Protein AF-A0A1I2V5B6-F1 (afdb_monomer)

pLDDT: mean 73.7, std 13.99, range [32.34, 92.62]

Structure (mmCIF, N/CA/C/O backbone):
data_AF-A0A1I2V5B6-F1
#
_entry.id   AF-A0A1I2V5B6-F1
#
loop_
_atom_site.group_PDB
_atom_site.id
_atom_site.type_symbol
_atom_site.label_atom_id
_atom_site.label_alt_id
_atom_site.label_comp_id
_atom_site.label_asym_id
_atom_site.label_entity_id
_atom_site.label_seq_id
_atom_site.pdbx_PDB_ins_code
_atom_site.Cartn_x
_atom_site.Cartn_y
_atom_site.Cartn_z
_atom_site.occupancy
_atom_site.B_iso_or_equiv
_atom_site.auth_seq_id
_atom_site.auth_comp_id
_atom_site.auth_asym_id
_atom_site.auth_atom_id
_atom_site.pdbx_PDB_model_num
ATOM 1 N N . MET A 1 1 ? -15.985 -2.046 5.599 1.00 68.19 1 MET A N 1
ATOM 2 C CA . MET A 1 1 ? -15.472 -2.380 4.251 1.00 68.19 1 MET A CA 1
ATOM 3 C C . MET A 1 1 ? -14.144 -1.644 4.068 1.00 68.19 1 MET A C 1
ATOM 5 O O . MET A 1 1 ? -14.004 -0.581 4.666 1.00 68.19 1 MET A O 1
ATOM 9 N N . PHE A 1 2 ? -13.162 -2.195 3.344 1.00 71.00 2 PHE A N 1
ATOM 10 C CA . PHE A 1 2 ? -11.827 -1.577 3.186 1.00 71.00 2 PHE A CA 1
ATOM 11 C C . PHE A 1 2 ? -11.921 -0.115 2.702 1.00 71.00 2 PHE A C 1
ATOM 13 O O . PHE A 1 2 ? -11.406 0.788 3.361 1.00 71.00 2 PHE A O 1
ATOM 20 N N . GLU A 1 3 ? -12.722 0.121 1.658 1.00 69.12 3 GLU A N 1
ATOM 21 C CA . GLU A 1 3 ? -12.965 1.435 1.034 1.00 69.12 3 GLU A CA 1
ATOM 22 C C . GLU A 1 3 ? -13.616 2.478 1.949 1.00 69.12 3 GLU A C 1
ATOM 24 O O . GLU A 1 3 ? -13.518 3.673 1.714 1.00 69.12 3 GLU A O 1
ATOM 29 N N . THR A 1 4 ? -14.279 2.052 3.022 1.00 68.94 4 THR A N 1
ATOM 30 C CA . THR A 1 4 ? -14.951 2.982 3.946 1.00 68.94 4 THR A CA 1
ATOM 31 C C . THR A 1 4 ? -14.090 3.378 5.141 1.00 68.94 4 THR A C 1
ATOM 33 O O . THR A 1 4 ? -14.397 4.357 5.811 1.00 68.94 4 THR A O 1
ATOM 36 N N . ALA A 1 5 ? -13.065 2.584 5.464 1.00 74.25 5 ALA A N 1
ATOM 37 C CA . ALA A 1 5 ? -12.310 2.736 6.708 1.00 74.25 5 ALA A CA 1
ATOM 38 C C . ALA A 1 5 ? -10.942 3.390 6.506 1.00 74.25 5 ALA A C 1
ATOM 40 O O . ALA A 1 5 ? -10.462 4.069 7.411 1.00 74.25 5 ALA A O 1
ATOM 41 N N . HIS A 1 6 ? -10.314 3.156 5.351 1.00 82.06 6 HIS A N 1
ATOM 42 C CA . HIS A 1 6 ? -8.902 3.478 5.137 1.00 82.06 6 HIS A CA 1
ATOM 43 C C . HIS A 1 6 ? -8.628 4.207 3.836 1.00 82.06 6 HIS A C 1
ATOM 45 O O . HIS A 1 6 ? -7.510 4.164 3.334 1.00 82.06 6 HIS A O 1
ATOM 51 N N . VAL A 1 7 ? -9.653 4.805 3.241 1.00 80.00 7 VAL A N 1
ATOM 52 C CA . VAL A 1 7 ? -9.568 5.322 1.884 1.00 80.00 7 VAL A CA 1
ATOM 53 C C . VAL A 1 7 ? -10.157 6.717 1.833 1.00 80.00 7 VAL A C 1
ATOM 55 O O . VAL A 1 7 ? -11.274 6.956 2.290 1.00 80.00 7 VAL A O 1
ATOM 58 N N . ILE A 1 8 ? -9.387 7.626 1.248 1.00 80.44 8 ILE A N 1
ATOM 59 C CA . ILE A 1 8 ? -9.783 8.987 0.928 1.00 80.44 8 ILE A CA 1
ATOM 60 C C . ILE A 1 8 ? -10.104 9.000 -0.572 1.00 80.44 8 ILE A C 1
ATOM 62 O O . ILE A 1 8 ? -9.188 8.880 -1.387 1.00 80.44 8 ILE A O 1
ATOM 66 N N . PRO A 1 9 ? -11.385 9.082 -0.968 1.00 71.19 9 PRO A N 1
ATOM 67 C CA . PRO A 1 9 ? -11.745 9.164 -2.377 1.00 71.19 9 PRO A CA 1
ATOM 68 C C . PRO A 1 9 ? -11.347 10.532 -2.947 1.00 71.19 9 PRO A C 1
ATOM 70 O O . PRO A 1 9 ? -11.620 11.568 -2.332 1.00 71.19 9 PRO A O 1
ATOM 73 N N . ALA A 1 10 ? -10.742 10.543 -4.134 1.00 69.50 10 ALA A N 1
ATOM 74 C CA . ALA A 1 10 ? -10.492 11.751 -4.906 1.00 69.50 10 ALA A CA 1
ATOM 75 C C . ALA A 1 10 ? -11.592 11.967 -5.973 1.00 69.50 10 ALA A C 1
ATOM 77 O O . ALA A 1 10 ? -12.218 11.010 -6.440 1.00 69.50 10 ALA A O 1
ATOM 78 N N . PRO A 1 11 ? -11.869 13.225 -6.373 1.00 57.34 11 PRO A N 1
ATOM 79 C CA . PRO A 1 11 ? -12.952 13.547 -7.313 1.00 57.34 11 PRO A CA 1
ATOM 80 C C . PRO A 1 11 ? -12.803 12.957 -8.725 1.00 57.34 11 PRO A C 1
ATOM 82 O O . PRO A 1 11 ? -13.776 12.927 -9.474 1.00 57.34 11 PRO A O 1
ATOM 85 N N . ASP A 1 12 ? -11.601 12.529 -9.104 1.00 65.75 12 ASP A N 1
ATOM 86 C CA . ASP A 1 12 ? -11.255 11.943 -10.405 1.00 65.75 12 ASP A CA 1
ATOM 87 C C . ASP A 1 12 ? -11.438 10.411 -10.452 1.00 65.75 12 ASP A C 1
ATOM 89 O O . ASP A 1 12 ? -11.175 9.791 -11.482 1.00 65.75 12 ASP A O 1
ATOM 93 N N . GLY A 1 13 ? -11.909 9.799 -9.358 1.00 64.56 13 GLY A N 1
ATOM 94 C CA . GLY A 1 13 ? -12.048 8.347 -9.220 1.00 64.56 13 GLY A CA 1
ATOM 95 C C . GLY A 1 13 ? -10.778 7.645 -8.728 1.00 64.56 13 GLY A C 1
ATOM 96 O O . GLY A 1 13 ? -10.803 6.431 -8.505 1.00 64.56 13 GLY A O 1
ATOM 97 N N . THR A 1 14 ? -9.689 8.389 -8.516 1.00 69.50 14 THR A N 1
ATOM 98 C CA . THR A 1 14 ? -8.507 7.910 -7.798 1.00 69.50 14 THR A CA 1
ATOM 99 C C . THR A 1 14 ? -8.850 7.773 -6.316 1.00 69.50 14 THR A C 1
ATOM 101 O O . THR A 1 14 ? -9.618 8.555 -5.758 1.00 69.50 14 THR A O 1
ATOM 104 N N . HIS A 1 15 ? -8.317 6.750 -5.660 1.00 75.50 15 HIS A N 1
ATOM 105 C CA . HIS A 1 15 ? -8.517 6.535 -4.233 1.00 75.50 15 HIS A CA 1
ATOM 106 C C . HIS A 1 15 ? -7.160 6.540 -3.544 1.00 75.50 15 HIS A C 1
ATOM 108 O O . HIS A 1 15 ? -6.243 5.889 -4.027 1.00 75.50 15 HIS A O 1
ATOM 114 N N . SER A 1 16 ? -7.025 7.229 -2.414 1.00 82.31 16 SER A N 1
ATOM 115 C CA . SER A 1 16 ? -5.779 7.228 -1.644 1.00 82.31 16 SER A CA 1
ATOM 116 C C . SER A 1 16 ? -5.962 6.424 -0.364 1.00 82.31 16 SER A C 1
ATOM 118 O O . SER A 1 16 ? -6.918 6.644 0.377 1.00 82.31 16 SER A O 1
ATOM 120 N N . ILE A 1 17 ? -5.059 5.491 -0.070 1.00 85.31 17 ILE A N 1
ATOM 121 C CA . ILE A 1 17 ? -5.054 4.802 1.228 1.00 85.31 17 ILE A CA 1
ATOM 122 C C . ILE A 1 17 ? -4.584 5.776 2.312 1.00 85.31 17 ILE A C 1
ATOM 124 O O . ILE A 1 17 ? -3.504 6.335 2.184 1.00 85.31 17 ILE A O 1
ATOM 128 N N . ASP A 1 18 ? -5.321 5.912 3.411 1.00 88.44 18 ASP A N 1
ATOM 129 C CA . ASP A 1 18 ? -4.876 6.636 4.605 1.00 88.44 18 ASP A CA 1
ATOM 130 C C . ASP A 1 18 ? -4.076 5.705 5.532 1.00 88.44 18 ASP A C 1
ATOM 132 O O . ASP A 1 18 ? -4.632 4.835 6.216 1.00 88.44 18 ASP A O 1
ATOM 136 N N . PHE A 1 19 ? -2.756 5.897 5.591 1.00 89.31 19 PHE A N 1
ATOM 137 C CA . PHE A 1 19 ? -1.886 5.053 6.413 1.00 89.31 19 PHE A CA 1
ATOM 138 C C . PHE A 1 19 ? -2.101 5.220 7.905 1.00 89.31 19 PHE A C 1
ATOM 140 O O . PHE A 1 19 ? -1.945 4.242 8.634 1.00 89.31 19 PHE A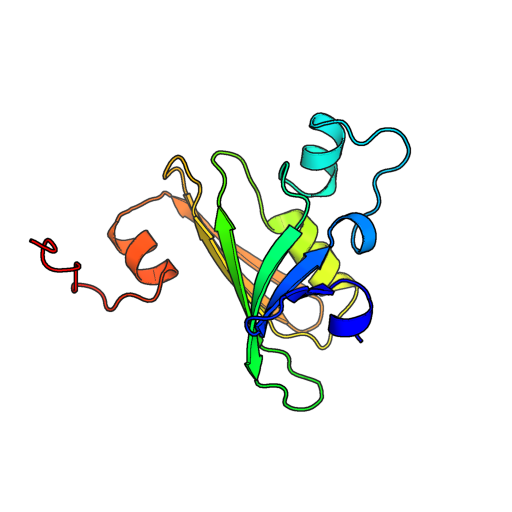 O 1
ATOM 147 N N . ALA A 1 20 ? -2.496 6.404 8.373 1.00 88.94 20 ALA A N 1
ATOM 148 C CA . ALA A 1 20 ? -2.719 6.635 9.795 1.00 88.94 20 ALA A CA 1
ATOM 149 C C . ALA A 1 20 ? -3.922 5.832 10.307 1.00 88.94 20 ALA A C 1
ATOM 151 O O . ALA A 1 20 ? -3.932 5.385 11.455 1.00 88.94 20 ALA A O 1
ATOM 152 N N . THR A 1 21 ? -4.915 5.592 9.447 1.00 89.31 21 THR A N 1
ATOM 153 C CA . THR A 1 21 ? -6.057 4.731 9.785 1.00 89.31 21 THR A CA 1
ATOM 154 C C . THR A 1 21 ? -5.713 3.236 9.722 1.00 89.31 21 THR A C 1
ATOM 156 O O . THR A 1 21 ? -6.298 2.433 10.459 1.00 89.31 21 THR A O 1
ATOM 159 N N . LEU A 1 22 ? -4.757 2.842 8.871 1.00 89.12 22 LEU A N 1
ATOM 160 C CA . LEU A 1 22 ? -4.244 1.473 8.815 1.00 89.12 22 LEU A CA 1
ATOM 161 C C . LEU A 1 22 ? -3.308 1.192 9.987 1.00 89.12 22 LEU A C 1
ATOM 163 O O . LEU A 1 22 ? -3.624 0.359 10.826 1.00 89.12 22 LEU A O 1
ATOM 167 N N . ILE A 1 23 ? -2.179 1.883 10.084 1.00 92.19 23 ILE A N 1
ATOM 168 C CA . ILE A 1 23 ? -1.177 1.686 11.131 1.00 92.19 23 ILE A CA 1
ATOM 169 C C . ILE A 1 23 ? -0.993 3.028 11.850 1.00 92.19 23 ILE A C 1
ATOM 171 O O . ILE A 1 23 ? -0.198 3.854 11.403 1.00 92.19 23 ILE A O 1
ATOM 175 N N . PRO A 1 24 ? -1.720 3.293 12.947 1.00 92.00 24 PRO A N 1
ATOM 176 C CA . PRO A 1 24 ? -1.547 4.535 13.686 1.00 92.00 24 PRO A CA 1
ATOM 177 C C . PRO A 1 24 ? -0.155 4.593 14.327 1.00 92.00 24 PRO A C 1
ATOM 179 O O . PRO A 1 24 ? 0.332 3.605 14.876 1.00 92.00 24 PRO A O 1
ATOM 182 N N . ILE A 1 25 ? 0.472 5.767 14.279 1.00 90.44 25 ILE A N 1
ATOM 183 C CA . ILE A 1 25 ? 1.716 6.057 14.999 1.00 90.44 25 ILE A CA 1
ATOM 184 C C . ILE A 1 25 ? 1.341 6.648 16.358 1.00 90.44 25 ILE A C 1
ATOM 186 O O . ILE A 1 25 ? 0.624 7.648 16.421 1.00 90.44 25 ILE A O 1
ATOM 190 N N . GLU A 1 26 ? 1.812 6.036 17.444 1.00 87.25 26 GLU A N 1
ATOM 191 C CA . GLU A 1 26 ? 1.617 6.567 18.793 1.00 87.25 26 GLU A CA 1
ATOM 192 C C . GLU A 1 26 ? 2.569 7.743 19.052 1.00 87.25 26 GLU A C 1
ATOM 194 O O . GLU A 1 26 ? 3.784 7.617 18.908 1.00 87.25 26 GLU A O 1
ATOM 199 N N . GLY A 1 27 ? 2.024 8.886 19.474 1.00 84.62 27 GLY A N 1
ATOM 200 C CA . GLY A 1 27 ? 2.814 10.082 19.771 1.00 84.62 27 GLY A CA 1
ATOM 201 C C . GLY A 1 27 ? 3.047 10.975 18.551 1.00 84.62 27 GLY A C 1
ATOM 202 O O . GLY A 1 27 ? 2.135 11.212 17.761 1.00 84.62 27 GLY A O 1
ATOM 203 N N . GLU A 1 28 ? 4.246 11.547 18.442 1.00 87.62 28 GLU A N 1
ATOM 204 C CA . GLU A 1 28 ? 4.587 12.482 17.367 1.00 87.62 28 GLU A CA 1
ATOM 205 C C . GLU A 1 28 ? 4.900 11.739 16.061 1.00 87.62 28 GLU A C 1
ATOM 207 O O . GLU A 1 28 ? 5.671 10.780 16.040 1.00 87.62 28 GLU A O 1
ATOM 212 N N . GLN A 1 29 ? 4.326 12.207 14.950 1.00 85.19 29 GLN A N 1
ATOM 213 C CA . GLN A 1 29 ? 4.591 11.672 13.613 1.00 85.19 29 GLN A CA 1
ATOM 214 C C . GLN A 1 29 ? 5.926 12.202 13.071 1.00 85.19 29 GLN A C 1
ATOM 216 O O . GLN A 1 29 ? 5.965 13.067 12.195 1.00 85.19 29 GLN A O 1
ATOM 221 N N . THR A 1 30 ? 7.034 11.690 13.608 1.00 90.62 30 THR A N 1
ATOM 222 C CA . THR A 1 30 ? 8.373 11.953 13.063 1.00 9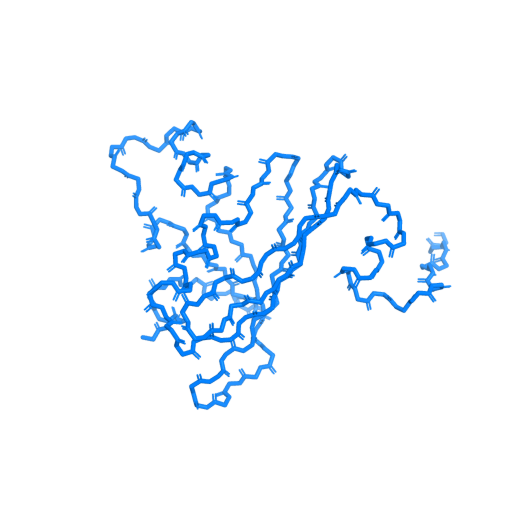0.62 30 THR A CA 1
ATOM 223 C C . THR A 1 30 ? 8.651 11.076 11.842 1.00 90.62 30 THR A C 1
ATOM 225 O O . THR A 1 30 ? 8.007 10.046 11.630 1.00 90.62 30 THR A O 1
ATOM 228 N N . TRP A 1 31 ? 9.648 11.445 11.035 1.00 86.19 31 TRP A N 1
ATOM 229 C CA . TRP A 1 31 ? 10.030 10.656 9.860 1.00 86.19 31 TRP A CA 1
ATOM 230 C C . TRP A 1 31 ? 10.483 9.244 10.232 1.00 86.19 31 TRP A C 1
ATOM 232 O O . TRP A 1 31 ? 10.113 8.289 9.556 1.00 86.19 31 TRP A O 1
ATOM 242 N N . GLU A 1 32 ? 11.241 9.092 11.316 1.00 88.69 32 GLU A N 1
ATOM 243 C CA . GLU A 1 32 ? 11.691 7.793 11.818 1.00 88.69 32 GLU A CA 1
ATOM 244 C C . GLU A 1 32 ? 10.505 6.899 12.182 1.00 88.69 32 GLU A C 1
ATOM 246 O O . GLU A 1 32 ? 10.496 5.718 11.833 1.00 88.69 32 GLU A O 1
ATOM 251 N N . ALA A 1 33 ? 9.482 7.469 12.828 1.00 89.06 33 ALA A N 1
ATOM 252 C CA . ALA A 1 33 ? 8.270 6.745 13.179 1.00 89.06 33 ALA A CA 1
ATOM 253 C C . ALA A 1 33 ? 7.477 6.320 11.932 1.00 89.06 33 ALA A C 1
ATOM 255 O O . ALA A 1 33 ? 7.020 5.181 11.858 1.00 89.06 33 ALA A O 1
ATOM 256 N N . MET A 1 34 ? 7.374 7.190 10.921 1.00 88.75 34 MET A N 1
ATOM 257 C CA . MET A 1 34 ? 6.710 6.875 9.648 1.00 88.75 34 MET A CA 1
ATOM 258 C C . MET A 1 34 ? 7.439 5.769 8.880 1.00 88.75 34 MET A C 1
ATOM 260 O O . MET A 1 34 ? 6.812 4.807 8.444 1.00 88.75 34 MET A O 1
ATOM 264 N N . TYR A 1 35 ? 8.768 5.836 8.768 1.00 86.25 35 TYR A N 1
ATOM 265 C CA . TYR A 1 35 ? 9.541 4.769 8.127 1.00 86.25 35 TYR A CA 1
ATOM 266 C C . TYR A 1 35 ? 9.444 3.445 8.889 1.00 86.25 35 TYR A C 1
ATOM 268 O O . TYR A 1 35 ? 9.317 2.399 8.258 1.00 86.25 35 TYR A O 1
ATOM 276 N N . ALA A 1 36 ? 9.461 3.473 10.224 1.00 88.12 36 ALA A N 1
ATOM 277 C CA . ALA A 1 36 ? 9.311 2.268 11.033 1.00 88.12 36 ALA A CA 1
ATOM 278 C C . ALA A 1 36 ? 7.912 1.639 10.901 1.00 88.12 36 ALA A C 1
ATOM 280 O O . ALA A 1 36 ? 7.801 0.418 10.803 1.00 88.12 36 ALA A O 1
ATOM 281 N N . ALA A 1 37 ? 6.855 2.457 10.886 1.00 90.88 37 ALA A N 1
ATOM 282 C CA . ALA A 1 37 ? 5.472 1.985 10.842 1.00 90.88 37 ALA A CA 1
ATOM 283 C C . ALA A 1 37 ? 5.007 1.619 9.425 1.00 90.88 37 ALA A C 1
ATOM 285 O O . ALA A 1 37 ? 4.354 0.597 9.223 1.00 90.88 37 ALA A O 1
ATOM 286 N N . TRP A 1 38 ? 5.323 2.457 8.439 1.00 90.00 38 TRP A N 1
ATOM 287 C CA . TRP A 1 38 ? 4.750 2.392 7.091 1.00 90.00 38 TRP A CA 1
ATOM 288 C C . TRP A 1 38 ? 5.767 2.004 6.024 1.00 90.00 38 TRP A C 1
ATOM 290 O O . TRP A 1 38 ? 5.382 1.721 4.894 1.00 90.00 38 TRP A O 1
ATOM 300 N N . GLY A 1 39 ? 7.062 1.999 6.351 1.00 86.44 39 GLY A N 1
ATOM 301 C CA . GLY A 1 39 ? 8.132 1.763 5.382 1.00 86.44 39 GLY A CA 1
ATOM 302 C C . GLY A 1 39 ? 8.408 2.962 4.476 1.00 86.44 39 GLY A C 1
ATOM 303 O O . GLY A 1 39 ? 9.267 2.879 3.605 1.00 86.44 39 GLY A O 1
ATOM 304 N N . CYS A 1 40 ? 7.712 4.086 4.647 1.00 85.44 40 CYS A N 1
ATOM 305 C CA . CYS A 1 40 ? 7.932 5.295 3.864 1.00 85.44 40 CYS A CA 1
ATOM 306 C C . CYS A 1 40 ? 7.495 6.550 4.629 1.00 85.44 40 CYS A C 1
ATOM 308 O O . CYS A 1 40 ? 6.860 6.474 5.676 1.00 85.44 40 CYS A O 1
ATOM 310 N N . ARG A 1 41 ? 7.806 7.718 4.061 1.00 83.56 41 ARG A N 1
ATOM 311 C CA . ARG A 1 41 ? 7.345 9.027 4.555 1.00 83.56 41 ARG A CA 1
ATOM 312 C C . ARG A 1 41 ? 6.031 9.509 3.925 1.00 83.56 41 ARG A C 1
ATOM 314 O O . ARG A 1 41 ? 5.656 10.657 4.138 1.00 83.56 41 ARG A O 1
ATOM 321 N N . SER A 1 42 ? 5.391 8.693 3.086 1.00 81.44 42 SER A N 1
ATOM 322 C CA . SER A 1 42 ? 4.101 9.061 2.499 1.00 81.44 42 SER A CA 1
ATOM 323 C C . SER A 1 42 ? 2.997 8.950 3.544 1.00 81.44 42 SER A C 1
ATOM 325 O O . SER A 1 42 ? 3.079 8.114 4.439 1.00 81.44 42 SER A O 1
ATOM 327 N N . LEU A 1 43 ? 1.962 9.777 3.417 1.00 80.38 43 LEU A N 1
ATOM 328 C CA . LEU A 1 43 ? 0.739 9.670 4.223 1.00 80.38 43 LEU A CA 1
ATOM 329 C C . LEU A 1 43 ? -0.270 8.685 3.612 1.00 80.38 43 LEU A C 1
ATOM 331 O O . LEU A 1 43 ? -1.220 8.277 4.278 1.00 80.38 43 LEU A O 1
ATOM 335 N N . GLY A 1 44 ? -0.050 8.307 2.352 1.00 81.88 44 GLY A N 1
ATOM 336 C CA . GLY A 1 44 ? -0.917 7.418 1.601 1.00 81.88 44 GLY A CA 1
ATOM 337 C C . GLY A 1 44 ? -0.376 7.072 0.221 1.00 81.88 44 GLY A C 1
ATOM 338 O O . GLY A 1 44 ? 0.606 7.666 -0.232 1.00 81.88 44 GLY A O 1
ATOM 339 N N . TRP A 1 45 ? -1.022 6.125 -0.454 1.00 79.81 45 TRP A N 1
ATOM 340 C 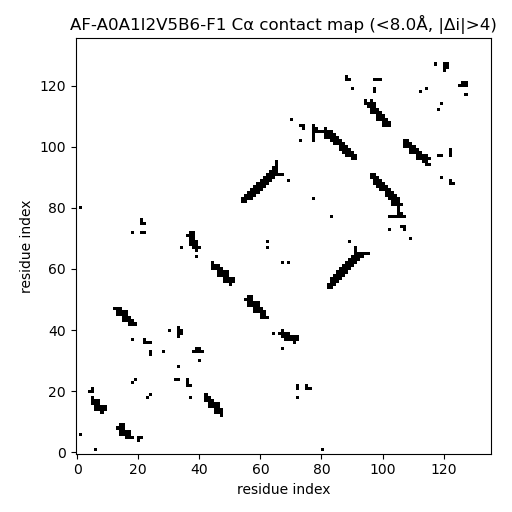CA . TRP A 1 45 ? -0.789 5.860 -1.876 1.00 79.81 45 TRP A CA 1
ATOM 341 C C . TRP A 1 45 ? -2.086 5.855 -2.645 1.00 79.81 45 TRP A C 1
ATOM 343 O O . TRP A 1 45 ? -3.097 5.335 -2.166 1.00 79.81 45 TRP A O 1
ATOM 353 N N . ASP A 1 46 ? -1.993 6.390 -3.852 1.00 75.38 46 ASP A N 1
ATOM 354 C CA . ASP A 1 46 ? -3.063 6.351 -4.822 1.00 75.38 46 ASP A CA 1
ATOM 355 C C . ASP A 1 46 ? -3.199 4.947 -5.404 1.00 75.38 46 ASP A C 1
ATOM 357 O O . ASP A 1 46 ? -2.224 4.215 -5.616 1.00 75.38 46 ASP A O 1
ATOM 361 N N . TYR A 1 47 ? -4.442 4.563 -5.643 1.00 73.75 47 TYR A N 1
ATOM 362 C CA . TYR A 1 47 ? -4.799 3.291 -6.225 1.00 73.75 47 TYR A CA 1
ATOM 363 C C . TYR A 1 47 ? -6.080 3.395 -7.031 1.00 73.75 47 TYR A C 1
ATOM 365 O O . TYR A 1 47 ? -6.879 4.329 -6.909 1.00 73.75 47 TYR A O 1
ATOM 373 N N . ARG A 1 48 ? -6.271 2.376 -7.861 1.00 68.62 48 ARG A N 1
ATOM 374 C CA . ARG A 1 48 ? -7.446 2.222 -8.706 1.00 68.62 48 ARG A CA 1
ATOM 375 C C . ARG A 1 48 ? -8.069 0.856 -8.487 1.00 68.62 48 ARG A C 1
ATOM 377 O O . ARG A 1 48 ? -7.351 -0.142 -8.478 1.00 68.62 48 ARG A O 1
ATOM 384 N N . VAL A 1 49 ? -9.392 0.840 -8.354 1.00 68.81 49 VAL A N 1
ATOM 385 C CA . VAL A 1 49 ? -10.213 -0.375 -8.321 1.00 68.81 49 VAL A CA 1
ATOM 386 C C . VAL A 1 49 ? -10.460 -0.837 -9.752 1.00 68.81 49 VAL A C 1
ATOM 388 O O . VAL A 1 49 ? -10.917 -0.052 -10.583 1.00 68.81 49 VAL A O 1
ATOM 391 N N . VAL A 1 50 ? -10.126 -2.087 -10.057 1.00 66.38 50 VAL A N 1
ATOM 392 C CA . VAL A 1 50 ? -10.271 -2.672 -11.401 1.00 66.38 50 VAL A CA 1
ATOM 393 C C . VAL A 1 50 ? -11.552 -3.509 -11.513 1.00 66.38 50 VAL A C 1
ATOM 395 O O . VAL A 1 50 ? -12.120 -3.625 -12.596 1.00 66.38 50 VAL A O 1
ATOM 398 N N . SER A 1 51 ? -12.044 -4.050 -10.394 1.00 66.56 51 SER A N 1
ATOM 399 C CA . SER A 1 51 ? -13.274 -4.843 -10.311 1.00 66.56 51 SER A CA 1
ATOM 400 C C . SER A 1 51 ? -13.878 -4.746 -8.907 1.00 66.56 51 SER A C 1
ATOM 402 O O . SER A 1 51 ? -13.144 -4.827 -7.922 1.00 66.56 51 SER A O 1
ATOM 404 N N . ASP A 1 52 ? -15.203 -4.602 -8.832 1.00 59.56 52 ASP A N 1
ATOM 405 C CA . ASP A 1 52 ? -16.010 -4.442 -7.612 1.00 59.56 52 ASP A CA 1
ATOM 406 C C . ASP A 1 52 ? -16.904 -5.660 -7.310 1.00 59.56 52 ASP A C 1
ATOM 408 O O . ASP A 1 52 ? -17.848 -5.572 -6.520 1.00 59.56 52 ASP A O 1
ATOM 412 N N . VAL A 1 53 ? -16.626 -6.812 -7.933 1.00 58.62 53 VAL A N 1
ATOM 413 C CA . VAL A 1 53 ? -17.372 -8.051 -7.674 1.00 58.62 53 VAL A CA 1
ATOM 414 C C . VAL A 1 53 ? -17.356 -8.327 -6.175 1.00 58.62 53 VAL A C 1
ATOM 416 O O . VAL A 1 53 ? -16.290 -8.425 -5.572 1.00 58.62 53 VAL A O 1
ATOM 419 N N . SER A 1 54 ? -18.549 -8.442 -5.586 1.00 53.09 54 SER A N 1
ATOM 420 C CA . SER A 1 54 ? -18.759 -8.611 -4.148 1.00 53.09 54 SER A CA 1
ATOM 421 C C . SER A 1 54 ? -17.770 -9.628 -3.574 1.00 53.09 54 SER A C 1
ATOM 423 O O . SER A 1 54 ? -17.842 -10.806 -3.917 1.00 53.09 54 SER A O 1
ATOM 425 N N . ASP A 1 55 ? -16.855 -9.128 -2.739 1.00 52.81 55 ASP A N 1
ATOM 426 C CA . ASP A 1 55 ? -15.787 -9.837 -2.017 1.00 52.81 55 ASP A CA 1
ATOM 427 C C . ASP A 1 55 ? -14.409 -9.954 -2.698 1.00 52.81 55 ASP A C 1
ATOM 429 O O . ASP A 1 55 ? -13.473 -10.378 -2.025 1.00 52.81 55 ASP A O 1
ATOM 433 N N . VAL A 1 56 ? -14.225 -9.519 -3.952 1.00 57.59 56 VAL A N 1
ATOM 434 C CA . VAL A 1 56 ? -12.922 -9.506 -4.649 1.00 57.59 56 VAL A CA 1
ATOM 435 C C . VAL A 1 56 ? -12.622 -8.102 -5.168 1.00 57.59 56 VAL A C 1
ATOM 437 O O . VAL A 1 56 ? -13.117 -7.688 -6.213 1.00 57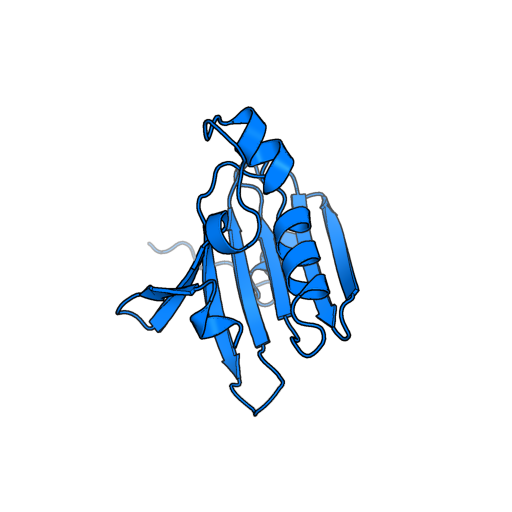.59 56 VAL A O 1
ATOM 440 N N . PHE A 1 57 ? -11.773 -7.385 -4.436 1.00 60.53 57 PHE A N 1
ATOM 441 C CA . PHE A 1 57 ? -11.316 -6.053 -4.818 1.00 60.53 57 PHE A CA 1
ATOM 442 C C . PHE A 1 57 ? -9.926 -6.131 -5.424 1.00 60.53 57 PHE A C 1
ATOM 444 O O . PHE A 1 57 ? -8.967 -6.334 -4.683 1.00 60.53 57 PHE A O 1
ATOM 451 N N . GLU A 1 58 ? -9.826 -5.934 -6.736 1.00 62.97 58 GLU A N 1
ATOM 452 C CA . GLU A 1 58 ? -8.540 -5.811 -7.417 1.00 62.97 58 GLU A CA 1
ATOM 453 C C . GLU A 1 58 ? -8.099 -4.351 -7.412 1.00 62.97 58 GLU A C 1
ATOM 455 O O . GLU A 1 58 ? -8.688 -3.503 -8.082 1.00 62.97 58 GLU A O 1
ATOM 460 N N . PHE A 1 59 ? -7.058 -4.058 -6.641 1.00 66.88 59 PHE A N 1
ATOM 461 C CA . PHE A 1 59 ? -6.402 -2.757 -6.659 1.00 66.88 59 PHE A CA 1
ATOM 462 C C . PHE A 1 59 ? -5.099 -2.853 -7.440 1.00 66.88 59 PHE A C 1
ATOM 464 O O . PHE A 1 59 ? -4.450 -3.894 -7.408 1.00 66.88 59 PHE A O 1
ATOM 471 N N . THR A 1 60 ? -4.712 -1.771 -8.115 1.00 65.69 60 THR A N 1
ATOM 472 C CA . THR A 1 60 ? -3.338 -1.551 -8.588 1.00 65.69 60 THR A CA 1
ATOM 473 C C . THR A 1 60 ? -2.797 -0.293 -7.925 1.00 65.69 60 THR A C 1
ATOM 475 O O . THR A 1 60 ? -3.418 0.766 -8.028 1.00 65.69 60 THR A O 1
ATOM 478 N N . PHE A 1 61 ? -1.653 -0.425 -7.258 1.00 66.94 61 PHE A N 1
ATOM 479 C CA . PHE A 1 61 ? -0.945 0.668 -6.593 1.00 66.94 61 PHE A CA 1
ATOM 480 C C . PHE A 1 61 ? 0.290 1.052 -7.386 1.00 66.94 61 PHE A C 1
ATOM 482 O O . PHE A 1 61 ? 0.932 0.182 -7.979 1.00 66.94 61 PHE A O 1
ATOM 489 N N . GLU A 1 62 ? 0.638 2.330 -7.310 1.00 65.81 62 GLU A N 1
ATOM 490 C CA . GLU A 1 62 ? 1.934 2.842 -7.719 1.00 65.81 62 GLU A CA 1
ATOM 491 C C . GLU A 1 62 ? 2.606 3.469 -6.498 1.00 65.81 62 GLU A C 1
ATOM 493 O O . GLU A 1 62 ? 2.096 4.409 -5.890 1.00 65.81 62 GLU A O 1
ATOM 498 N N . VAL A 1 63 ? 3.748 2.910 -6.104 1.00 65.44 63 VAL A N 1
ATOM 499 C CA . VAL A 1 63 ? 4.513 3.390 -4.952 1.00 65.44 63 VAL A CA 1
ATOM 500 C C . VAL A 1 63 ? 5.816 3.986 -5.447 1.00 65.44 63 VAL A C 1
ATOM 502 O O . VAL A 1 63 ? 6.654 3.252 -5.966 1.00 65.44 63 VAL A O 1
ATOM 505 N N . LYS A 1 64 ? 5.962 5.299 -5.250 1.00 64.00 64 LYS A N 1
ATOM 506 C CA . LYS A 1 64 ? 7.136 6.109 -5.592 1.00 64.00 64 LYS A CA 1
ATOM 507 C C . LYS A 1 64 ? 7.916 6.501 -4.334 1.00 64.00 64 LYS A C 1
ATOM 509 O O . LYS A 1 64 ? 7.325 6.851 -3.307 1.00 64.00 64 LYS A O 1
ATOM 514 N N . GLY A 1 65 ? 9.243 6.400 -4.390 1.00 64.06 65 GLY A N 1
ATOM 515 C CA . GLY A 1 65 ? 10.130 6.794 -3.289 1.00 64.06 65 GLY A CA 1
ATOM 516 C C . GLY A 1 65 ? 11.463 6.048 -3.230 1.00 64.06 65 GLY A C 1
ATOM 517 O O . GLY A 1 65 ? 11.488 4.827 -3.116 1.00 64.06 65 GLY A O 1
ATOM 518 N N . THR A 1 66 ? 12.577 6.791 -3.206 1.00 64.44 66 THR A N 1
ATOM 519 C CA . THR A 1 66 ? 13.967 6.277 -3.166 1.00 64.44 66 THR A CA 1
ATOM 520 C C . THR A 1 66 ? 14.197 5.154 -2.144 1.00 64.44 66 THR A C 1
ATOM 522 O O . THR A 1 66 ? 14.818 4.148 -2.470 1.00 64.44 66 THR A O 1
ATOM 525 N N . ASN A 1 67 ? 13.649 5.304 -0.933 1.00 69.19 67 ASN A N 1
ATOM 526 C CA . ASN A 1 67 ? 13.784 4.353 0.181 1.00 69.19 67 ASN A CA 1
ATOM 527 C C . ASN A 1 67 ? 12.427 3.878 0.721 1.00 69.19 67 ASN A C 1
ATOM 529 O O . ASN A 1 67 ? 12.345 3.414 1.858 1.00 69.19 67 ASN A O 1
ATOM 533 N N . ALA A 1 68 ? 11.344 4.086 -0.031 1.00 72.62 68 ALA A N 1
ATOM 534 C CA . ALA A 1 68 ? 10.037 3.609 0.396 1.00 72.62 68 ALA A CA 1
ATOM 535 C C . ALA A 1 68 ? 10.030 2.075 0.382 1.00 72.62 68 ALA A C 1
ATOM 537 O O . ALA A 1 68 ? 10.749 1.465 -0.397 1.00 72.62 68 ALA A O 1
ATOM 538 N N . SER A 1 69 ? 9.212 1.448 1.216 1.00 80.44 69 SER A N 1
ATOM 539 C CA . SER A 1 69 ? 8.850 0.039 1.120 1.00 80.44 69 SER A CA 1
ATOM 540 C C . SER A 1 69 ? 7.349 -0.072 1.294 1.00 80.44 69 SER A C 1
ATOM 542 O O . SER A 1 69 ? 6.807 0.375 2.302 1.00 80.44 69 SER A O 1
ATOM 544 N N . ALA A 1 70 ? 6.677 -0.695 0.325 1.00 81.06 70 ALA A N 1
ATOM 545 C CA . ALA A 1 70 ? 5.240 -0.929 0.413 1.00 81.06 70 ALA A CA 1
ATOM 546 C C . ALA A 1 70 ? 4.853 -2.031 1.408 1.00 81.06 70 ALA A C 1
ATOM 548 O O . ALA A 1 70 ? 3.692 -2.169 1.798 1.00 81.06 70 ALA A O 1
ATOM 549 N N . LYS A 1 71 ? 5.837 -2.828 1.831 1.00 87.75 71 LYS A N 1
ATOM 550 C CA . LYS A 1 71 ? 5.630 -4.085 2.542 1.00 87.75 71 LYS A CA 1
ATOM 551 C C . LYS A 1 71 ? 4.857 -3.947 3.863 1.00 87.75 71 LYS A C 1
ATOM 553 O O . LYS A 1 71 ? 3.957 -4.763 4.053 1.00 87.75 71 LYS A O 1
ATOM 558 N N . PRO A 1 72 ? 5.127 -2.971 4.758 1.00 90.56 72 PRO A N 1
ATOM 559 C CA . PRO A 1 72 ? 4.404 -2.875 6.031 1.00 90.56 72 PRO A CA 1
ATOM 560 C C . PRO A 1 72 ? 2.908 -2.604 5.842 1.00 90.56 72 PRO A C 1
ATOM 562 O O . PRO A 1 72 ? 2.073 -3.299 6.420 1.00 90.56 72 PRO A O 1
ATOM 565 N N . ILE A 1 73 ? 2.570 -1.651 4.970 1.00 89.62 73 ILE A N 1
ATOM 566 C CA . ILE A 1 73 ? 1.183 -1.299 4.650 1.00 89.62 73 ILE A CA 1
ATOM 567 C C . ILE A 1 73 ? 0.464 -2.475 3.986 1.00 89.62 73 ILE A C 1
ATOM 569 O O . ILE A 1 73 ? -0.615 -2.863 4.430 1.00 89.62 73 ILE A O 1
ATOM 573 N N . LEU A 1 74 ? 1.073 -3.092 2.970 1.00 88.06 74 LEU A N 1
ATOM 574 C CA . LEU A 1 74 ? 0.474 -4.226 2.261 1.00 88.06 74 LEU A CA 1
ATOM 575 C C . LEU A 1 74 ? 0.272 -5.444 3.175 1.00 88.06 74 LEU A C 1
ATOM 577 O O . LEU A 1 74 ? -0.749 -6.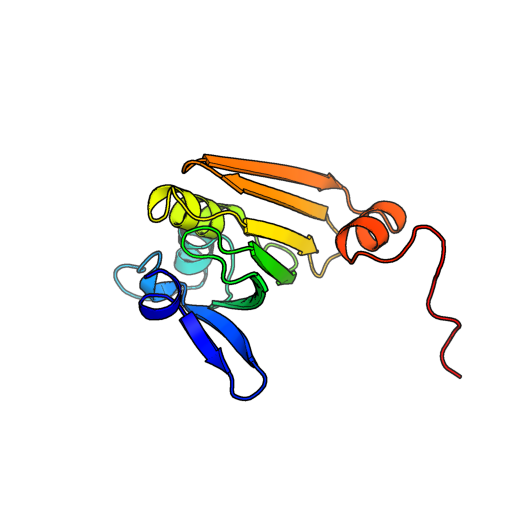124 3.077 1.00 88.06 74 LEU A O 1
ATOM 581 N N . ALA A 1 75 ? 1.206 -5.701 4.095 1.00 90.81 75 ALA A N 1
ATOM 582 C CA . ALA A 1 75 ? 1.075 -6.778 5.072 1.00 90.81 75 ALA A CA 1
ATOM 583 C C . ALA A 1 75 ? -0.079 -6.517 6.051 1.00 90.81 75 ALA A C 1
ATOM 585 O O . ALA A 1 75 ? -0.835 -7.435 6.371 1.00 90.81 75 ALA A O 1
ATOM 586 N N . GLU A 1 76 ? -0.258 -5.270 6.495 1.00 92.62 76 GLU A N 1
ATOM 587 C CA . GLU A 1 76 ? -1.373 -4.913 7.374 1.00 92.62 76 GLU A CA 1
ATOM 588 C C . GLU A 1 76 ? -2.728 -5.002 6.658 1.00 92.62 76 GLU A C 1
ATOM 590 O O . GLU A 1 76 ? -3.704 -5.474 7.248 1.00 92.62 76 GLU A O 1
ATOM 595 N N . ILE A 1 77 ? -2.792 -4.614 5.380 1.00 88.06 77 ILE A N 1
ATOM 596 C CA . ILE A 1 77 ? -3.993 -4.781 4.550 1.00 88.06 77 ILE A CA 1
ATOM 597 C C . ILE A 1 77 ? -4.352 -6.263 4.441 1.00 88.06 77 ILE A C 1
ATOM 599 O O . ILE A 1 77 ? -5.488 -6.626 4.748 1.00 88.06 77 ILE A O 1
ATOM 603 N N . ALA A 1 78 ? -3.387 -7.121 4.088 1.00 89.31 78 ALA A N 1
ATOM 604 C CA . ALA A 1 78 ? -3.595 -8.566 4.013 1.00 89.31 78 ALA A CA 1
ATOM 605 C C . ALA A 1 78 ? -4.140 -9.122 5.339 1.00 89.31 78 ALA A C 1
ATOM 607 O O . ALA A 1 78 ? -5.169 -9.795 5.366 1.00 89.31 78 ALA A O 1
ATOM 608 N N . ARG A 1 79 ? -3.518 -8.752 6.466 1.00 91.38 79 ARG A N 1
ATOM 609 C CA . ARG A 1 79 ? -3.911 -9.219 7.801 1.00 91.38 79 ARG A CA 1
ATOM 610 C C . ARG A 1 79 ? -5.334 -8.808 8.194 1.00 91.38 79 ARG A C 1
ATOM 612 O O . ARG A 1 79 ? -6.040 -9.591 8.827 1.00 91.38 79 ARG A O 1
ATOM 619 N N . ARG A 1 80 ? -5.745 -7.571 7.892 1.00 88.75 80 ARG A N 1
ATOM 620 C CA . ARG A 1 80 ? -7.069 -7.040 8.274 1.00 88.75 80 ARG A CA 1
ATOM 621 C C . ARG A 1 80 ? -8.188 -7.471 7.332 1.00 88.75 80 ARG A C 1
ATOM 623 O O . ARG A 1 80 ? -9.335 -7.551 7.767 1.00 88.75 80 ARG A O 1
ATOM 630 N N . TYR A 1 81 ? -7.861 -7.736 6.070 1.00 86.06 81 TYR A N 1
ATOM 631 C CA . TYR A 1 81 ? -8.828 -7.957 5.000 1.00 86.06 81 TYR A CA 1
ATOM 632 C C . TYR A 1 81 ? -8.516 -9.253 4.239 1.00 86.06 81 TYR A C 1
ATOM 634 O O . TYR A 1 81 ? -8.078 -9.206 3.094 1.00 86.06 81 TYR A O 1
ATOM 642 N N . PRO A 1 82 ? -8.763 -10.434 4.835 1.00 83.31 82 PRO A N 1
ATOM 643 C CA . PRO A 1 82 ? -8.364 -11.710 4.239 1.00 83.31 82 PRO A CA 1
ATOM 644 C C . PRO A 1 82 ? -9.106 -12.071 2.942 1.00 83.31 82 PRO A C 1
ATOM 646 O O . PRO A 1 82 ? -8.628 -12.918 2.191 1.00 83.31 82 PRO A O 1
ATOM 649 N N . SER A 1 83 ? -10.254 -11.445 2.666 1.00 77.06 83 SER A N 1
ATOM 650 C CA . SER A 1 83 ? -10.990 -11.602 1.404 1.00 77.06 83 SER A CA 1
ATOM 651 C C . SER A 1 83 ? -10.463 -10.717 0.268 1.00 77.06 83 SER A C 1
ATOM 653 O O . SER A 1 83 ? -10.833 -10.919 -0.880 1.00 77.06 83 SER A O 1
ATOM 655 N N . LEU A 1 84 ? -9.607 -9.738 0.562 1.00 77.44 84 LEU A N 1
ATOM 656 C CA . LEU A 1 84 ? -9.108 -8.772 -0.414 1.00 77.44 84 LEU A CA 1
ATOM 657 C C . LEU A 1 84 ? -8.072 -9.420 -1.342 1.00 77.44 84 LEU A C 1
ATOM 659 O O . LEU A 1 84 ? -7.194 -10.149 -0.874 1.00 77.44 84 LEU A O 1
ATOM 663 N N . VAL A 1 85 ? -8.165 -9.128 -2.645 1.00 74.12 85 VAL A N 1
ATOM 664 C CA . VAL A 1 85 ? -7.236 -9.635 -3.664 1.00 74.12 85 VAL A CA 1
ATOM 665 C C . VAL A 1 85 ? -6.559 -8.487 -4.400 1.00 74.12 85 VAL A C 1
ATOM 667 O O . VAL A 1 85 ? -7.056 -8.021 -5.410 1.00 74.12 85 VAL A O 1
ATOM 670 N N . ALA A 1 86 ? -5.406 -8.025 -3.929 1.00 73.12 86 ALA A N 1
ATOM 671 C CA . ALA A 1 86 ? -4.713 -6.898 -4.556 1.00 73.12 86 ALA A CA 1
ATOM 672 C C . ALA A 1 86 ? -3.519 -7.351 -5.386 1.00 73.12 86 ALA A C 1
ATOM 674 O O . ALA A 1 86 ? -2.790 -8.241 -4.957 1.00 73.12 86 ALA A O 1
ATOM 675 N N . ALA A 1 87 ? -3.258 -6.659 -6.495 1.00 71.31 87 ALA A N 1
ATOM 676 C CA . ALA A 1 87 ? -1.964 -6.666 -7.161 1.00 71.31 87 ALA A CA 1
ATOM 677 C C . ALA A 1 87 ? -1.271 -5.319 -6.917 1.00 71.31 87 ALA A C 1
ATOM 679 O O . ALA A 1 87 ? -1.905 -4.281 -6.753 1.00 71.31 87 ALA A O 1
ATOM 680 N N . PHE A 1 88 ? 0.052 -5.289 -6.871 1.00 73.69 88 PHE A N 1
ATOM 681 C CA . PHE A 1 88 ? 0.748 -4.011 -6.744 1.00 73.69 88 PHE A CA 1
ATOM 682 C C . PHE A 1 88 ? 2.038 -3.994 -7.534 1.00 73.69 88 PHE A C 1
ATOM 684 O O . PHE A 1 88 ? 2.628 -5.031 -7.861 1.00 73.69 88 PHE A O 1
ATOM 691 N N . ARG A 1 89 ? 2.439 -2.767 -7.842 1.00 70.94 89 ARG A N 1
ATOM 692 C CA . ARG A 1 89 ? 3.635 -2.406 -8.578 1.00 70.94 89 ARG A CA 1
ATOM 693 C C . ARG A 1 89 ? 4.288 -1.256 -7.825 1.00 70.94 89 ARG A C 1
ATOM 695 O O . ARG A 1 89 ? 3.625 -0.359 -7.312 1.00 70.94 89 ARG A O 1
ATOM 702 N N . MET A 1 90 ? 5.596 -1.316 -7.686 1.00 71.94 90 MET A N 1
ATOM 703 C CA . MET A 1 90 ? 6.347 -0.323 -6.935 1.00 71.94 90 MET A CA 1
ATOM 704 C C . MET A 1 90 ? 7.636 -0.033 -7.668 1.00 71.94 90 MET A C 1
ATOM 706 O O . MET A 1 90 ? 8.319 -0.971 -8.077 1.00 71.94 90 MET A O 1
ATOM 710 N N . VAL A 1 91 ? 7.974 1.248 -7.778 1.00 66.25 91 VAL A N 1
ATOM 711 C CA . VAL A 1 91 ? 9.226 1.707 -8.368 1.00 66.25 91 VAL A CA 1
ATOM 712 C C . VAL A 1 91 ? 9.847 2.728 -7.427 1.00 66.25 91 VAL A C 1
ATOM 714 O O . VAL A 1 91 ? 9.240 3.735 -7.076 1.00 66.25 91 VAL A O 1
ATOM 717 N N . SER A 1 92 ? 11.081 2.470 -7.005 1.00 66.50 92 SER A N 1
ATOM 718 C CA . SER A 1 92 ? 11.844 3.462 -6.251 1.00 66.50 92 SER A CA 1
ATOM 719 C C . SER A 1 92 ? 12.197 4.662 -7.141 1.00 66.50 92 SER A C 1
ATOM 721 O O . SER A 1 92 ? 12.666 4.474 -8.259 1.00 66.50 92 SER A O 1
ATOM 723 N N . ASP A 1 93 ? 12.060 5.891 -6.627 1.00 65.81 93 ASP A N 1
ATOM 724 C CA . ASP A 1 93 ? 12.437 7.125 -7.351 1.00 65.81 93 ASP A CA 1
ATOM 725 C C . ASP A 1 93 ? 13.929 7.176 -7.703 1.00 65.81 93 ASP A C 1
ATOM 727 O O . ASP A 1 93 ? 14.345 7.953 -8.555 1.00 65.81 93 ASP A O 1
ATOM 731 N N . SER A 1 94 ? 14.759 6.394 -7.007 1.00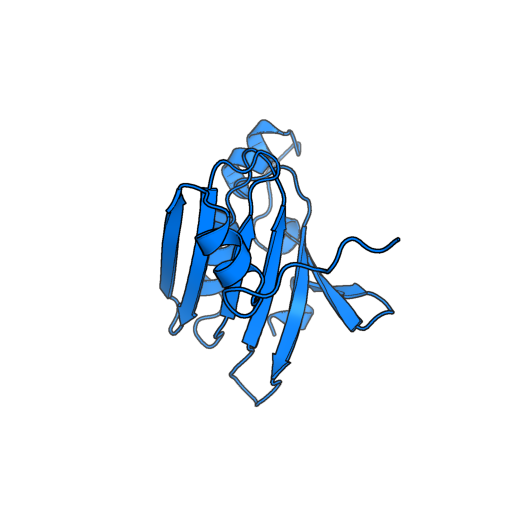 63.38 94 SER A N 1
ATOM 732 C CA . SER A 1 94 ? 16.182 6.281 -7.325 1.00 63.38 94 SER A CA 1
ATOM 733 C C . SER A 1 94 ? 16.484 5.144 -8.291 1.00 63.38 94 SER A C 1
ATOM 735 O O . SER A 1 94 ? 17.652 4.785 -8.410 1.00 63.38 94 SER A O 1
ATOM 737 N N . GLU A 1 95 ? 15.456 4.515 -8.872 1.00 65.69 95 GLU A N 1
ATOM 738 C CA . GLU A 1 95 ? 15.606 3.374 -9.776 1.00 65.69 95 GLU A CA 1
ATOM 739 C C . GLU A 1 95 ? 16.472 2.268 -9.146 1.00 65.69 95 GLU A C 1
ATOM 741 O O . GLU A 1 95 ? 17.315 1.651 -9.783 1.00 65.69 95 GLU A O 1
ATOM 746 N N . GLY A 1 96 ? 16.328 2.048 -7.833 1.00 64.75 96 GLY A N 1
ATOM 747 C CA . GLY A 1 96 ? 17.134 1.056 -7.109 1.00 64.75 96 GLY A CA 1
ATOM 748 C C . GLY A 1 96 ? 16.558 -0.356 -7.206 1.00 64.75 96 GLY A C 1
ATOM 749 O O . GLY A 1 96 ? 17.287 -1.346 -7.278 1.00 64.75 96 GLY A O 1
ATOM 750 N N . PHE A 1 97 ? 15.230 -0.450 -7.221 1.00 70.69 97 PHE A N 1
ATOM 751 C CA . PHE A 1 97 ? 14.484 -1.697 -7.319 1.00 70.69 97 PHE A CA 1
ATOM 752 C C . PHE A 1 97 ? 13.063 -1.429 -7.810 1.00 70.69 97 PHE A C 1
ATOM 754 O O . PHE A 1 97 ? 12.566 -0.298 -7.756 1.00 70.69 97 PHE A O 1
ATOM 761 N N . ALA A 1 98 ? 12.401 -2.501 -8.226 1.00 72.38 98 ALA A N 1
ATOM 762 C CA . ALA A 1 98 ? 10.960 -2.525 -8.364 1.00 72.38 98 ALA A CA 1
ATOM 763 C C . ALA A 1 98 ? 10.396 -3.785 -7.705 1.00 72.38 98 ALA A C 1
ATOM 765 O O . ALA A 1 98 ? 11.071 -4.812 -7.596 1.00 72.38 98 ALA A O 1
ATOM 766 N N . ALA A 1 99 ? 9.160 -3.694 -7.227 1.00 76.06 99 ALA A N 1
ATOM 767 C CA . ALA A 1 99 ? 8.499 -4.801 -6.556 1.00 76.06 99 ALA A CA 1
ATOM 768 C C . ALA A 1 99 ? 7.132 -5.073 -7.167 1.00 76.06 99 ALA A C 1
ATOM 770 O O . ALA A 1 99 ? 6.422 -4.162 -7.600 1.00 76.06 99 ALA A O 1
ATOM 771 N N . THR A 1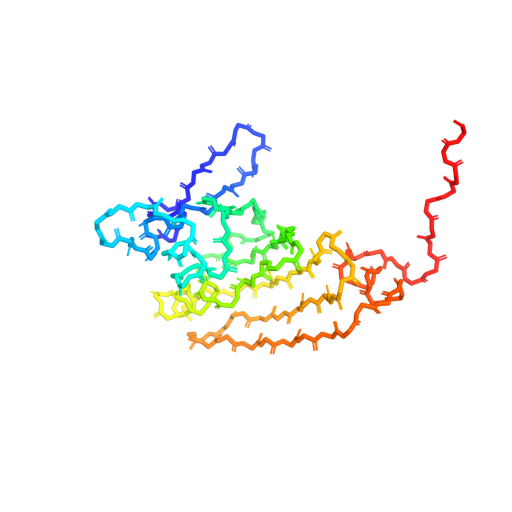 100 ? 6.763 -6.347 -7.162 1.00 78.12 100 THR A N 1
ATOM 772 C CA . THR A 1 100 ? 5.415 -6.792 -7.484 1.00 78.12 100 THR A CA 1
ATOM 773 C C . THR A 1 100 ? 4.962 -7.831 -6.476 1.00 78.12 100 THR A C 1
ATOM 775 O O . THR A 1 100 ? 5.768 -8.478 -5.798 1.00 78.12 100 THR A O 1
ATOM 778 N N . GLY A 1 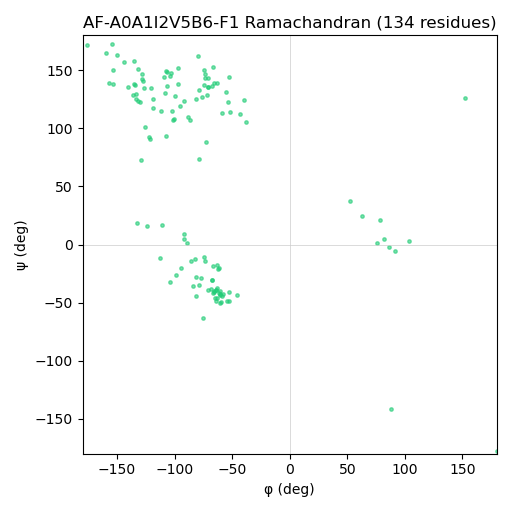101 ? 3.657 -7.993 -6.361 1.00 80.00 101 GLY A N 1
ATOM 779 C CA . GLY A 1 101 ? 3.107 -9.022 -5.517 1.00 80.00 101 GLY A CA 1
ATOM 780 C C . GLY A 1 101 ? 1.599 -9.039 -5.519 1.00 80.00 101 GLY A C 1
ATOM 781 O O . GLY A 1 101 ? 0.941 -8.276 -6.231 1.00 80.00 101 GLY A O 1
ATOM 782 N N . VAL A 1 102 ? 1.087 -9.958 -4.711 1.00 81.25 102 VAL A N 1
ATOM 783 C CA . VAL A 1 102 ? -0.332 -10.256 -4.587 1.00 81.25 102 VAL A CA 1
ATOM 784 C C . VAL A 1 102 ? -0.694 -10.381 -3.112 1.00 81.25 102 VAL A C 1
ATOM 786 O O . VAL A 1 102 ? 0.048 -10.986 -2.334 1.00 81.25 102 VAL A O 1
ATOM 789 N N . ILE A 1 103 ? -1.842 -9.825 -2.737 1.00 84.44 103 ILE A N 1
ATOM 790 C CA . ILE A 1 103 ? -2.526 -10.131 -1.479 1.00 84.44 103 ILE A CA 1
ATOM 791 C C . ILE A 1 103 ? -3.634 -11.126 -1.803 1.00 84.44 103 ILE A C 1
ATOM 793 O O . ILE A 1 103 ? -4.415 -10.858 -2.706 1.00 84.44 103 ILE A O 1
ATOM 797 N N . ALA A 1 104 ? -3.704 -12.259 -1.107 1.00 82.50 104 ALA A N 1
ATOM 798 C CA . ALA A 1 104 ? -4.821 -13.196 -1.225 1.00 82.50 104 ALA A CA 1
ATOM 799 C C . ALA A 1 104 ? -4.925 -14.067 0.032 1.00 82.50 104 ALA A C 1
ATOM 801 O O . ALA A 1 104 ? -3.912 -14.511 0.568 1.00 82.50 104 ALA A O 1
ATOM 802 N N . GLY A 1 105 ? -6.146 -14.324 0.513 1.00 82.94 105 GLY A N 1
ATOM 803 C CA . GLY A 1 105 ? -6.370 -15.231 1.648 1.00 82.94 105 GLY A CA 1
ATOM 804 C C . GLY A 1 105 ? -5.731 -14.769 2.964 1.00 82.94 105 GLY A C 1
ATOM 805 O O . GLY A 1 105 ? -5.427 -15.593 3.821 1.00 82.94 105 GLY A O 1
ATOM 806 N N . GLY A 1 106 ? -5.505 -13.463 3.121 1.00 85.69 106 GLY A N 1
ATOM 807 C CA . GLY A 1 106 ? -4.818 -12.886 4.278 1.00 85.69 106 GLY A CA 1
ATOM 808 C C . GLY A 1 106 ? -3.291 -12.945 4.225 1.00 85.69 106 GLY A C 1
ATOM 809 O O . GLY A 1 106 ? -2.634 -12.539 5.184 1.00 85.69 106 GLY A O 1
ATOM 810 N N . GLU A 1 107 ? -2.718 -13.408 3.114 1.00 89.19 107 GLU A N 1
ATOM 811 C CA . GLU A 1 107 ? -1.275 -13.509 2.913 1.00 89.19 107 GLU A CA 1
ATOM 812 C C . GLU A 1 107 ? -0.776 -12.476 1.900 1.00 89.19 107 GLU A C 1
ATOM 814 O O . GLU A 1 107 ? -1.441 -12.178 0.907 1.00 89.19 107 GLU A O 1
ATOM 819 N N . LEU A 1 108 ? 0.425 -11.946 2.150 1.00 89.88 108 LEU A N 1
ATOM 820 C CA . LEU A 1 108 ? 1.163 -11.103 1.214 1.00 89.88 108 LEU A CA 1
ATOM 821 C C . LEU A 1 108 ? 2.260 -11.937 0.549 1.00 89.88 108 LEU A C 1
ATOM 823 O O . LEU A 1 108 ? 3.233 -12.324 1.199 1.00 89.88 108 LEU A O 1
ATOM 827 N N . THR A 1 109 ? 2.144 -12.138 -0.761 1.00 89.06 109 THR A N 1
ATOM 828 C CA . THR A 1 109 ? 3.248 -12.618 -1.598 1.00 89.06 109 THR A CA 1
ATOM 829 C C . THR A 1 109 ? 3.927 -11.413 -2.227 1.00 89.06 109 THR A C 1
ATOM 831 O O . THR A 1 109 ? 3.290 -10.654 -2.951 1.00 89.06 109 THR A O 1
ATOM 834 N N . PHE A 1 110 ? 5.212 -11.220 -1.944 1.00 85.00 110 PHE A N 1
ATOM 835 C CA . PHE A 1 110 ? 5.953 -10.014 -2.302 1.00 85.00 110 PHE A CA 1
ATOM 836 C C . PHE A 1 110 ? 7.328 -10.392 -2.852 1.00 85.00 110 PHE A C 1
ATOM 838 O O . PHE A 1 110 ? 8.064 -11.142 -2.205 1.00 85.00 110 PHE A O 1
ATOM 845 N N . ALA A 1 111 ? 7.672 -9.866 -4.027 1.00 83.06 111 ALA A N 1
ATOM 846 C CA . ALA A 1 111 ? 8.954 -10.092 -4.675 1.00 83.06 111 ALA A CA 1
ATOM 847 C C . ALA A 1 111 ? 9.581 -8.758 -5.104 1.00 83.06 111 ALA A C 1
ATOM 849 O O . ALA A 1 111 ? 8.986 -7.990 -5.862 1.00 83.06 111 ALA A O 1
ATOM 850 N N . GLU A 1 112 ? 10.792 -8.504 -4.609 1.00 81.81 112 GLU A N 1
ATOM 851 C CA . GLU A 1 112 ? 11.647 -7.390 -5.022 1.00 81.81 112 GLU A CA 1
ATOM 852 C C . GLU A 1 112 ? 12.647 -7.873 -6.062 1.00 81.81 112 GLU A C 1
ATOM 854 O O . GLU A 1 112 ? 13.257 -8.936 -5.918 1.00 81.81 112 GLU A O 1
ATOM 859 N N . TYR A 1 113 ? 12.847 -7.052 -7.084 1.00 78.75 113 TYR A N 1
ATOM 860 C CA . TYR A 1 113 ? 13.835 -7.282 -8.120 1.00 78.75 113 TYR A CA 1
ATOM 861 C C . TYR A 1 113 ? 14.715 -6.037 -8.254 1.00 78.75 113 TYR A C 1
ATOM 863 O O . TYR A 1 113 ? 14.199 -4.915 -8.169 1.00 78.75 113 TYR A O 1
ATOM 871 N N . PRO A 1 114 ? 16.035 -6.203 -8.467 1.00 79.56 114 PRO A N 1
ATOM 872 C CA . PRO A 1 114 ? 16.898 -5.090 -8.830 1.00 79.56 114 PRO A CA 1
ATOM 873 C C . PRO A 1 114 ? 16.323 -4.353 -10.032 1.00 79.56 114 PRO A C 1
ATOM 875 O O . PRO A 1 114 ? 15.749 -4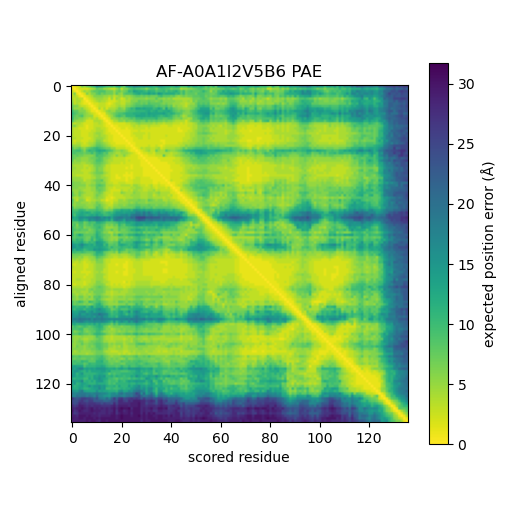.968 -10.937 1.00 79.56 114 PRO A O 1
ATOM 878 N N . TRP A 1 115 ? 16.481 -3.036 -10.040 1.00 68.62 115 TRP A N 1
ATOM 879 C CA . TRP A 1 115 ? 15.969 -2.247 -11.141 1.00 68.62 115 TRP A CA 1
ATOM 880 C C . TRP A 1 115 ? 16.659 -2.622 -12.456 1.00 68.62 115 TRP A C 1
ATOM 882 O O . TRP A 1 115 ? 17.868 -2.855 -12.524 1.00 68.62 115 TRP A O 1
ATOM 892 N N . SER A 1 116 ? 15.855 -2.682 -13.509 1.00 70.88 116 SER A N 1
ATOM 893 C CA . SER A 1 116 ? 16.295 -2.697 -14.898 1.00 70.88 116 SER A CA 1
ATOM 894 C C . SER A 1 116 ? 15.173 -2.115 -15.745 1.00 70.88 116 SER A C 1
ATOM 896 O O . SER A 1 116 ? 14.004 -2.302 -15.405 1.00 70.88 116 SER A O 1
ATOM 898 N N . GLU A 1 117 ? 15.501 -1.478 -16.867 1.00 68.81 117 GLU A N 1
ATOM 899 C CA . GLU A 1 117 ? 14.502 -0.926 -17.796 1.00 68.81 117 GLU A CA 1
ATOM 900 C C . GLU A 1 117 ? 13.461 -1.977 -18.217 1.00 68.81 117 GLU A C 1
ATOM 902 O O . GLU A 1 117 ? 12.263 -1.711 -18.238 1.00 68.81 117 GLU A O 1
ATOM 907 N N . ALA A 1 118 ? 13.902 -3.215 -18.472 1.00 66.94 118 ALA A N 1
ATOM 908 C CA . ALA A 1 118 ? 13.022 -4.320 -18.851 1.00 66.94 118 ALA A CA 1
ATOM 909 C C . ALA A 1 118 ? 12.022 -4.693 -17.745 1.00 66.94 118 ALA A C 1
ATOM 911 O O . ALA A 1 118 ? 10.864 -5.005 -18.026 1.00 66.94 118 ALA A O 1
ATOM 912 N N . PHE A 1 119 ? 12.463 -4.675 -16.487 1.00 65.81 119 PHE A N 1
ATOM 913 C CA . PHE A 1 119 ? 11.597 -4.987 -15.356 1.00 65.81 119 PHE A CA 1
ATOM 914 C C . PHE A 1 119 ? 10.697 -3.801 -14.992 1.00 65.81 119 PHE A C 1
ATOM 916 O O . PHE A 1 119 ? 9.539 -4.000 -14.641 1.00 65.81 119 PHE A O 1
ATOM 923 N N . PHE A 1 120 ? 11.191 -2.574 -15.143 1.00 66.62 120 PHE A N 1
ATOM 924 C CA . PHE A 1 120 ? 10.397 -1.360 -15.004 1.00 66.62 120 PHE A CA 1
ATOM 925 C C . PHE A 1 120 ? 9.241 -1.335 -16.015 1.00 66.62 120 PHE A C 1
ATOM 927 O O . PHE A 1 120 ? 8.091 -1.222 -15.603 1.00 66.62 120 PHE A O 1
ATOM 934 N N . ALA A 1 121 ? 9.510 -1.591 -17.301 1.00 67.75 121 ALA A N 1
ATOM 935 C CA . ALA A 1 121 ? 8.472 -1.690 -18.330 1.00 67.75 121 ALA A CA 1
ATOM 936 C C . ALA A 1 121 ? 7.430 -2.781 -18.011 1.00 67.75 121 ALA A C 1
ATOM 938 O O . ALA A 1 121 ? 6.225 -2.551 -18.126 1.00 67.75 121 ALA A O 1
ATOM 939 N N . LEU A 1 122 ? 7.881 -3.951 -17.537 1.00 65.56 122 LEU A N 1
ATOM 940 C CA . LEU A 1 122 ? 7.001 -5.036 -17.089 1.00 65.56 122 LEU A CA 1
ATOM 941 C C . LEU A 1 122 ? 6.096 -4.604 -15.919 1.00 65.56 122 LEU A C 1
ATOM 943 O O . LEU A 1 122 ? 4.904 -4.915 -15.909 1.00 65.56 122 LEU A O 1
ATOM 947 N N . VAL A 1 123 ? 6.657 -3.893 -14.937 1.00 61.56 123 VAL A N 1
ATOM 948 C CA . VAL A 1 123 ? 5.955 -3.396 -13.745 1.00 61.56 123 VAL A CA 1
ATOM 949 C C . VAL A 1 123 ? 4.996 -2.263 -14.095 1.00 61.56 123 VAL A C 1
ATOM 951 O O . VAL A 1 123 ? 3.880 -2.247 -13.595 1.00 61.56 123 VAL A O 1
ATOM 954 N N . GLU A 1 124 ? 5.339 -1.352 -14.994 1.00 65.25 124 GLU A N 1
ATOM 955 C CA . GLU A 1 124 ? 4.413 -0.306 -15.446 1.00 65.25 124 GLU A CA 1
ATOM 956 C C . GLU A 1 124 ? 3.327 -0.847 -16.395 1.00 65.25 124 GLU A C 1
ATOM 958 O O . GLU A 1 124 ? 2.289 -0.220 -16.595 1.00 65.25 124 GLU A O 1
ATOM 963 N N . GLY A 1 125 ? 3.460 -2.091 -16.869 1.00 55.50 125 GLY A N 1
ATOM 964 C CA . GLY A 1 125 ? 2.492 -2.719 -17.770 1.00 55.50 125 GLY A CA 1
ATOM 965 C C . GLY A 1 125 ? 2.640 -2.248 -19.211 1.00 55.50 125 GLY A C 1
ATOM 966 O O . GLY A 1 125 ? 1.700 -2.385 -19.996 1.00 55.50 125 GLY A O 1
ATOM 967 N N . HIS A 1 126 ? 3.813 -1.722 -19.556 1.00 48.28 126 HIS A N 1
ATOM 968 C CA . HIS A 1 126 ? 4.189 -1.493 -20.937 1.00 48.28 126 HIS A CA 1
ATOM 969 C C . HIS A 1 126 ? 4.442 -2.847 -21.618 1.00 48.28 126 HIS A C 1
ATOM 971 O O . HIS A 1 126 ? 5.094 -3.724 -21.035 1.00 48.28 126 HIS A O 1
ATOM 977 N N . PRO A 1 127 ? 3.934 -3.061 -22.846 1.00 41.94 127 PRO A N 1
ATOM 978 C CA . PRO A 1 127 ? 4.359 -4.193 -23.650 1.00 41.94 127 PRO A CA 1
ATOM 979 C C . PRO A 1 127 ? 5.881 -4.137 -23.791 1.00 41.94 127 PRO A C 1
ATOM 981 O O . PRO A 1 127 ? 6.450 -3.093 -24.112 1.00 41.94 127 PRO A O 1
ATOM 984 N N . TYR A 1 128 ? 6.551 -5.259 -23.535 1.00 39.62 128 TYR A N 1
ATOM 985 C CA . TYR A 1 128 ? 7.991 -5.374 -23.738 1.00 39.62 128 TYR A CA 1
ATOM 986 C C . TYR A 1 128 ? 8.353 -4.918 -25.164 1.00 39.62 128 TYR A C 1
ATOM 988 O O . TYR A 1 128 ? 7.957 -5.569 -26.131 1.00 39.62 128 TYR A O 1
ATOM 996 N N . GLY A 1 129 ? 9.094 -3.811 -25.291 1.00 41.00 129 GLY A N 1
ATOM 997 C CA . GLY A 1 129 ? 9.579 -3.297 -26.576 1.00 41.00 129 GLY A CA 1
ATOM 998 C C . GLY A 1 129 ? 8.852 -2.083 -27.170 1.00 41.00 129 GLY A C 1
ATOM 999 O O . GLY A 1 129 ? 9.254 -1.656 -28.248 1.00 41.00 129 GLY A O 1
ATOM 1000 N N . GLU A 1 130 ? 7.857 -1.489 -26.503 1.00 39.72 130 GLU A N 1
ATOM 1001 C CA . GLU A 1 130 ? 7.276 -0.202 -26.926 1.00 39.72 130 GLU A CA 1
ATOM 1002 C C . GLU A 1 130 ? 7.708 0.920 -25.969 1.00 39.72 130 GLU A C 1
ATOM 1004 O O . GLU A 1 130 ? 7.105 1.148 -24.923 1.00 39.72 130 GLU A O 1
ATOM 1009 N N . TRP A 1 131 ? 8.799 1.603 -26.323 1.00 39.03 131 TRP A N 1
ATOM 1010 C CA . TRP A 1 131 ? 9.162 2.896 -25.735 1.00 39.03 131 TRP A CA 1
ATOM 1011 C C . TRP A 1 131 ? 8.206 3.963 -26.294 1.00 39.03 131 TRP A C 1
ATOM 1013 O O . TRP A 1 131 ? 7.826 3.853 -27.465 1.00 39.03 131 TRP A O 1
ATOM 1023 N N . PRO A 1 132 ? 7.824 5.007 -25.534 1.00 42.97 132 PRO A N 1
ATOM 1024 C CA . PRO A 1 132 ? 7.185 6.170 -26.130 1.00 42.97 132 PRO A CA 1
ATOM 1025 C C . PRO A 1 132 ? 8.155 6.750 -27.155 1.00 42.97 132 PRO A C 1
ATOM 1027 O O . PRO A 1 132 ? 9.222 7.229 -26.779 1.00 42.97 132 PRO A O 1
ATOM 1030 N N . GLU A 1 133 ? 7.813 6.684 -28.442 1.00 44.84 133 GLU A N 1
ATOM 1031 C CA . GLU A 1 133 ? 8.458 7.535 -29.440 1.00 44.84 133 GLU A CA 1
ATOM 1032 C C . GLU A 1 133 ? 8.648 8.913 -28.810 1.00 44.84 133 GLU A C 1
ATOM 1034 O O . GLU A 1 133 ? 7.691 9.463 -28.257 1.00 44.84 133 GLU A O 1
ATOM 1039 N N . GLU A 1 134 ? 9.901 9.381 -28.799 1.00 43.84 134 GLU A N 1
ATOM 1040 C CA . GLU A 1 134 ? 10.293 10.706 -28.338 1.00 43.84 134 GLU A CA 1
ATOM 1041 C C . GLU A 1 134 ? 9.208 11.688 -28.772 1.00 43.84 134 GLU A C 1
ATOM 1043 O O . GLU A 1 134 ? 9.051 11.974 -29.961 1.00 43.84 134 GLU A O 1
ATOM 1048 N N . ALA A 1 135 ? 8.383 12.124 -27.819 1.00 32.34 135 ALA A N 1
ATOM 1049 C CA . ALA A 1 135 ? 7.321 13.064 -28.103 1.00 32.34 135 ALA A CA 1
ATOM 1050 C C . ALA A 1 135 ? 7.990 14.422 -28.348 1.00 32.34 135 ALA A C 1
ATOM 1052 O O . ALA A 1 135 ? 8.222 15.160 -27.399 1.00 32.34 135 ALA A O 1
ATOM 1053 N N . ALA A 1 136 ? 8.356 14.628 -29.618 1.00 39.09 136 ALA A N 1
ATOM 1054 C CA . ALA A 1 136 ? 8.631 15.856 -30.372 1.00 39.09 136 ALA A CA 1
ATOM 1055 C C . ALA A 1 136 ? 9.188 17.079 -29.619 1.00 39.09 136 ALA A C 1
ATOM 1057 O O . ALA A 1 136 ? 8.466 17.674 -28.788 1.00 39.09 136 ALA A O 1
#

Radius of gyration: 15.56 Å; Cα contacts (8 Å, |Δi|>4): 259; chains: 1; bounding box: 36×31×50 Å

Sequence (136 aa):
MFETAHVIPAPDGTHSIDFATLIPIEGEQTWEAMYAAWGCRSLGWDYRVVSDVSDVFEFTFEVKGTNASAKPILAEIARRYPSLVAAFRMVSDSEGFAATGVIAGGELTFAEYPWSEAFFALVEGHPYGEWPEEAA

Foldseek 3Di:
DQCVQFWDADPVQKIWGQQCSLFNQPDDPDQVSCCVQQVGPDRTWIWHFPDDPVLETEIETEAEAQRGDRPNSLLSCLQVRQSYWYWYWYAYNVQQWIKIWIRHRSDTDIDIDGGDPQVVCVRVVHDRPDDPDPPD

Secondary structure (DSSP, 8-state):
-HHHHSEEE-TTS-EEE-HHHHSPPSS---HHHHHHHHSSS-S--EEEEEE--TT--EEEEEEE-TT--SHHHHHHHHHH-TT--EEEEEE-TTSSEEEEEEEETTEEEEEEEE--HHHHHHHHT--TT-------

Nearest PDB structures (foldseek):
  5t5s-assembly1_A-2  TM=5.718E-01  e=3.465E-01  Homo sapiens
  1u14-assembly1_A  TM=3.391E-01  e=5.420E-01  Salmonella enterica subsp. enterica serovar Typhimurium
  1u0k-assembly1_B  TM=4.204E-01  e=1.946E+00  Pseudomonas aeruginosa PAO1
  6lqt-assembly1_AF  TM=4.179E-01  e=3.044E+00  Saccharomyces cerevisiae S288C
  4dun-assembly1_A-2  TM=2.732E-01  e=3.459E+00  Clostridioides difficile 630

Mean predicted aligned error: 9.06 Å

Solvent-accessible surface area (backbone atoms only — not comparable to full-atom values): 7647 Å² total; per-residue (Å²): 106,72,74,77,68,30,43,49,79,44,99,86,70,44,30,28,37,36,41,59,68,70,58,66,73,85,78,75,91,43,66,68,54,30,35,72,62,38,26,24,82,66,68,52,45,52,31,40,79,78,43,80,55,91,71,42,44,34,36,47,38,61,47,77,30,67,76,48,40,68,60,49,51,51,44,51,47,12,64,76,36,39,63,40,35,33,44,41,29,32,42,25,72,64,62,62,32,35,35,42,39,39,28,48,79,35,37,65,49,77,47,79,40,76,50,43,73,72,55,49,36,58,58,75,65,42,64,93,89,66,74,80,73,80,83,123

Organism: NCBI:txid582675